Protein AF-A0A2V8B916-F1 (afdb_monomer)

Radius of gyration: 14.2 Å; Cα contacts (8 Å, |Δi|>4): 117; chains: 1; bounding box: 32×26×36 Å

Structure (mmCIF, N/CA/C/O backbone):
data_AF-A0A2V8B916-F1
#
_entry.id   AF-A0A2V8B916-F1
#
loop_
_atom_site.group_PDB
_atom_site.id
_atom_site.type_symbol
_atom_site.label_atom_id
_atom_site.label_alt_id
_at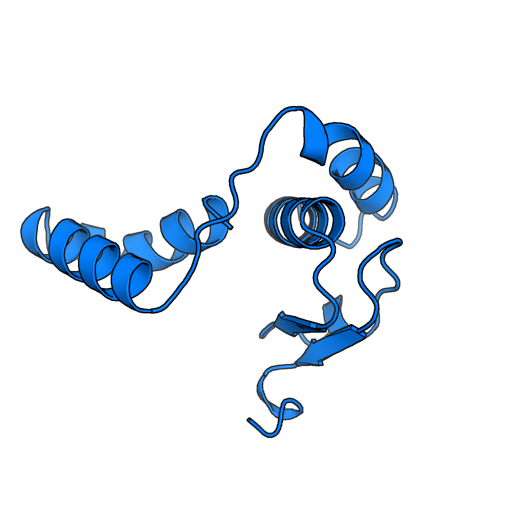om_site.label_comp_id
_atom_site.label_asym_id
_atom_site.label_entity_id
_atom_site.label_seq_id
_atom_site.pdbx_PDB_ins_code
_atom_site.Cartn_x
_atom_site.Cartn_y
_atom_site.Cartn_z
_atom_site.occupancy
_atom_site.B_iso_or_equiv
_atom_site.auth_seq_id
_atom_site.auth_comp_id
_atom_site.auth_asym_id
_atom_site.auth_atom_id
_atom_site.pdbx_PDB_model_num
ATOM 1 N N . SER A 1 1 ? -1.834 1.207 -3.837 1.00 94.44 1 SER A N 1
ATOM 2 C CA . SER A 1 1 ? -1.178 2.325 -3.120 1.00 94.44 1 SER A CA 1
ATOM 3 C C . SER A 1 1 ? 0.170 2.630 -3.770 1.00 94.44 1 SER A C 1
ATOM 5 O O . SER A 1 1 ? 0.581 1.891 -4.660 1.00 94.44 1 SER A O 1
ATOM 7 N N . ALA A 1 2 ? 0.879 3.679 -3.343 1.00 97.00 2 ALA A N 1
ATOM 8 C CA . ALA A 1 2 ? 2.244 3.967 -3.796 1.00 97.00 2 ALA A CA 1
ATOM 9 C C . ALA A 1 2 ? 3.214 2.810 -3.491 1.00 97.00 2 ALA A C 1
ATOM 11 O O . ALA A 1 2 ? 4.097 2.527 -4.294 1.00 97.00 2 ALA A O 1
ATOM 12 N N . LEU A 1 3 ? 2.996 2.083 -2.386 1.00 97.19 3 LEU A N 1
ATOM 13 C CA . LEU A 1 3 ? 3.742 0.859 -2.089 1.00 97.19 3 LEU A CA 1
ATOM 14 C C . LEU A 1 3 ? 3.509 -0.223 -3.153 1.00 97.19 3 LEU A C 1
ATOM 16 O O . LEU A 1 3 ? 4.477 -0.773 -3.663 1.00 97.19 3 LEU A O 1
ATOM 20 N N . THR A 1 4 ? 2.251 -0.476 -3.534 1.00 96.00 4 THR A N 1
ATOM 21 C CA . THR A 1 4 ? 1.916 -1.433 -4.605 1.00 96.00 4 THR A CA 1
ATOM 22 C C . THR A 1 4 ? 2.592 -1.060 -5.925 1.00 96.00 4 THR A C 1
ATOM 24 O O . THR A 1 4 ? 3.119 -1.930 -6.608 1.00 96.00 4 THR A O 1
ATOM 2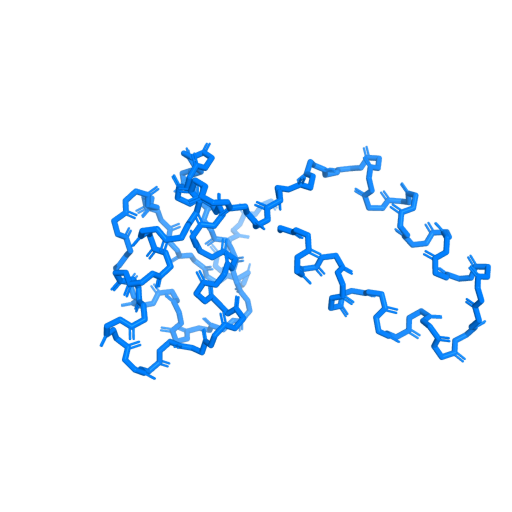7 N N . LEU A 1 5 ? 2.627 0.232 -6.281 1.00 97.00 5 LEU A N 1
ATOM 28 C CA . LEU A 1 5 ? 3.377 0.691 -7.454 1.00 97.00 5 LEU A CA 1
ATOM 29 C C . LEU A 1 5 ? 4.869 0.353 -7.310 1.00 97.00 5 LEU A C 1
ATOM 31 O O . LEU A 1 5 ? 5.451 -0.207 -8.230 1.00 97.00 5 LEU A O 1
ATOM 35 N N . GLY A 1 6 ? 5.469 0.621 -6.148 1.00 96.50 6 GLY A N 1
ATOM 36 C CA . GLY A 1 6 ? 6.855 0.246 -5.858 1.00 96.50 6 GLY A CA 1
ATOM 37 C C . GLY A 1 6 ? 7.129 -1.251 -6.048 1.00 96.50 6 GLY A C 1
ATOM 38 O O . GLY A 1 6 ? 8.103 -1.610 -6.702 1.00 96.50 6 GLY A O 1
ATOM 39 N N . GLU A 1 7 ? 6.246 -2.120 -5.550 1.00 96.25 7 GLU A N 1
ATOM 40 C CA . GLU A 1 7 ? 6.338 -3.578 -5.725 1.00 96.25 7 GLU A CA 1
ATOM 41 C C . GLU A 1 7 ? 6.235 -3.994 -7.202 1.00 96.25 7 GLU A C 1
ATOM 43 O O . GLU A 1 7 ? 7.008 -4.836 -7.665 1.00 96.25 7 GLU A O 1
ATOM 48 N N . LEU A 1 8 ? 5.334 -3.370 -7.970 1.00 96.12 8 LEU A N 1
ATOM 49 C CA . LEU A 1 8 ? 5.181 -3.623 -9.407 1.00 96.12 8 LEU A CA 1
ATO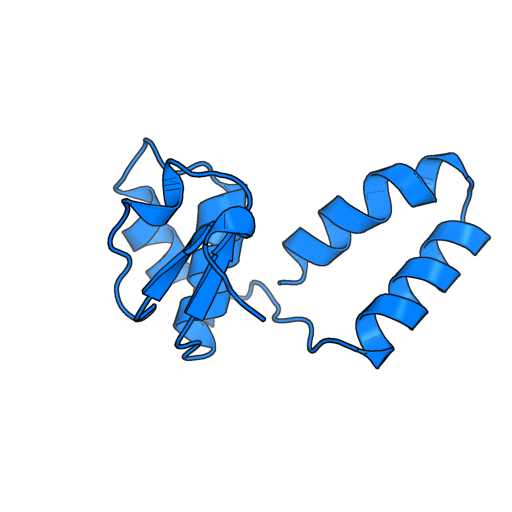M 50 C C . LEU A 1 8 ? 6.410 -3.199 -10.221 1.00 96.12 8 LEU A C 1
ATOM 52 O O . LEU A 1 8 ? 6.697 -3.811 -11.249 1.00 96.12 8 LEU A O 1
ATOM 56 N N . LEU A 1 9 ? 7.150 -2.184 -9.766 1.00 97.50 9 LEU A N 1
ATOM 57 C CA . LEU A 1 9 ? 8.340 -1.668 -10.447 1.00 97.50 9 LEU A CA 1
ATOM 58 C C . LEU A 1 9 ? 9.622 -2.472 -10.162 1.00 97.50 9 LEU A C 1
ATOM 60 O O . LEU A 1 9 ? 10.621 -2.257 -10.850 1.00 97.50 9 LEU A O 1
ATOM 64 N N . VAL A 1 10 ? 9.601 -3.442 -9.237 1.00 97.19 10 VAL A N 1
ATOM 65 C CA . VAL A 1 10 ? 10.769 -4.289 -8.917 1.00 97.19 10 VAL A CA 1
ATOM 66 C C . VAL A 1 10 ? 11.259 -5.071 -10.140 1.00 97.19 10 VAL A C 1
ATOM 68 O O . VAL A 1 10 ? 12.426 -4.963 -10.504 1.00 97.19 10 VAL A O 1
ATOM 71 N N . LYS A 1 11 ? 10.377 -5.814 -10.824 1.00 96.81 11 LYS A N 1
ATOM 72 C CA . LYS A 1 11 ? 10.762 -6.586 -12.025 1.00 96.81 11 LYS A CA 1
ATOM 73 C C . LYS A 1 11 ? 11.141 -5.692 -13.219 1.00 96.81 11 LYS A C 1
ATOM 75 O O . LYS A 1 11 ? 12.136 -5.981 -13.877 1.00 96.81 11 LYS A O 1
ATOM 80 N N . PRO A 1 12 ? 10.402 -4.609 -13.535 1.00 97.88 12 PRO A N 1
ATOM 81 C CA . PRO A 1 12 ? 10.819 -3.648 -14.556 1.00 97.88 12 PRO A CA 1
ATOM 82 C C . PRO A 1 12 ? 12.203 -3.049 -14.309 1.00 97.88 12 PRO A C 1
ATOM 84 O O . PRO A 1 12 ? 12.939 -2.843 -15.271 1.00 97.88 12 PRO A O 1
ATOM 87 N N . ARG A 1 13 ? 12.593 -2.816 -13.048 1.00 97.88 13 ARG A N 1
ATOM 88 C CA . ARG A 1 13 ? 13.910 -2.255 -12.715 1.00 97.88 13 ARG A CA 1
ATOM 89 C C . ARG A 1 13 ? 15.068 -3.122 -13.208 1.00 97.88 13 ARG A C 1
ATOM 91 O O . ARG A 1 13 ? 16.063 -2.566 -13.663 1.00 97.88 13 ARG A O 1
ATOM 98 N N . GLU A 1 14 ? 14.930 -4.447 -13.205 1.00 96.94 14 GLU A N 1
ATOM 99 C CA . GLU A 1 14 ? 15.940 -5.374 -13.748 1.00 96.94 14 GLU A CA 1
ATOM 100 C C . GLU A 1 14 ? 16.184 -5.170 -15.256 1.00 96.94 14 GLU A C 1
ATOM 102 O O . GLU A 1 14 ? 17.257 -5.484 -15.762 1.00 96.94 14 GLU A O 1
ATOM 107 N N . LYS A 1 15 ? 15.203 -4.606 -15.975 1.00 96.94 15 LYS A N 1
ATOM 108 C CA . LYS A 1 15 ? 15.261 -4.301 -17.415 1.00 96.94 15 LYS A CA 1
ATOM 109 C C . LYS A 1 15 ? 15.706 -2.859 -17.713 1.00 96.94 15 LYS A C 1
ATOM 111 O O . LYS A 1 15 ? 15.789 -2.477 -18.878 1.00 96.94 15 LYS A O 1
ATOM 116 N N . GLY A 1 16 ? 15.996 -2.064 -16.680 1.00 97.88 16 GLY A N 1
ATOM 117 C CA . GLY A 1 16 ? 16.493 -0.692 -16.783 1.00 97.88 16 GLY A CA 1
ATOM 118 C C . GLY A 1 16 ? 15.418 0.401 -16.753 1.00 97.88 16 GLY A C 1
ATOM 119 O O . GLY A 1 16 ? 14.214 0.153 -16.720 1.00 97.88 16 GLY A O 1
ATOM 120 N N . GLU A 1 17 ? 15.877 1.655 -16.772 1.00 97.69 17 GLU A N 1
ATOM 121 C CA . GLU A 1 17 ? 15.043 2.843 -16.519 1.00 97.69 17 GLU A CA 1
ATOM 122 C C . GLU A 1 17 ? 13.900 3.048 -17.519 1.00 97.69 17 GLU A C 1
ATOM 124 O O . GLU A 1 17 ? 12.850 3.572 -17.152 1.00 97.69 17 GLU A O 1
ATOM 129 N N . ALA A 1 18 ? 14.086 2.652 -18.781 1.00 98.25 18 ALA A N 1
ATOM 130 C CA . ALA A 1 18 ? 13.028 2.751 -19.785 1.00 98.25 18 ALA A CA 1
ATOM 131 C C . ALA A 1 18 ? 11.828 1.872 -19.403 1.00 98.25 18 ALA A C 1
ATOM 133 O O . ALA A 1 18 ? 10.707 2.364 -19.340 1.00 98.25 18 ALA A O 1
ATOM 134 N N . ALA A 1 19 ? 12.078 0.617 -19.017 1.00 98.12 19 ALA A N 1
ATOM 135 C CA . ALA A 1 19 ? 11.025 -0.299 -18.595 1.00 98.12 19 ALA A CA 1
ATOM 136 C C . ALA A 1 19 ? 10.302 0.187 -17.329 1.00 98.12 19 ALA A C 1
ATOM 138 O O . ALA A 1 19 ? 9.084 0.046 -17.242 1.00 98.12 19 ALA A O 1
ATOM 139 N N . VAL A 1 20 ? 11.024 0.776 -16.366 1.00 98.38 20 VAL A N 1
ATOM 140 C CA . VAL A 1 20 ? 10.424 1.374 -15.157 1.00 98.38 20 VAL A CA 1
ATOM 141 C C . VAL A 1 20 ? 9.462 2.498 -15.528 1.00 98.38 20 VAL A C 1
ATOM 143 O O . VAL A 1 20 ? 8.317 2.482 -15.077 1.00 98.38 20 VAL A O 1
ATOM 146 N N . ARG A 1 21 ? 9.899 3.442 -16.372 1.00 97.94 21 ARG A N 1
ATOM 147 C CA . ARG A 1 21 ? 9.056 4.563 -16.810 1.00 97.94 21 ARG A CA 1
ATOM 148 C C . ARG A 1 21 ? 7.820 4.080 -17.556 1.00 97.94 21 ARG A C 1
ATOM 150 O O . ARG A 1 21 ? 6.722 4.502 -17.215 1.00 97.94 21 ARG A O 1
ATOM 157 N N . ASP A 1 22 ? 7.985 3.158 -18.500 1.00 97.81 22 ASP A N 1
ATOM 158 C CA . ASP A 1 22 ? 6.868 2.635 -19.291 1.00 97.81 22 ASP A CA 1
ATOM 159 C C . ASP A 1 22 ? 5.818 1.949 -18.398 1.00 97.81 22 ASP A C 1
ATOM 161 O O . ASP A 1 22 ? 4.614 2.170 -18.560 1.00 97.81 22 ASP A O 1
ATOM 165 N N . HIS A 1 23 ? 6.258 1.168 -17.401 1.00 97.69 23 HIS A N 1
ATOM 166 C CA . HIS A 1 23 ? 5.352 0.536 -16.435 1.00 97.69 23 HIS A CA 1
ATOM 167 C C . HIS A 1 23 ? 4.668 1.565 -15.534 1.00 97.69 23 HIS A C 1
ATOM 169 O O . HIS A 1 23 ? 3.456 1.485 -15.336 1.00 97.69 23 HIS A O 1
ATOM 175 N N . GLU A 1 24 ? 5.409 2.538 -14.999 1.00 97.50 24 GLU A N 1
ATOM 176 C CA . GLU A 1 24 ? 4.825 3.581 -14.156 1.00 97.50 24 GLU A CA 1
ATOM 177 C C . GLU A 1 24 ? 3.775 4.396 -14.924 1.00 97.50 24 GLU A C 1
ATOM 179 O O . GLU A 1 24 ? 2.669 4.601 -14.418 1.00 97.50 24 GLU A O 1
ATOM 184 N N . THR A 1 25 ? 4.084 4.815 -1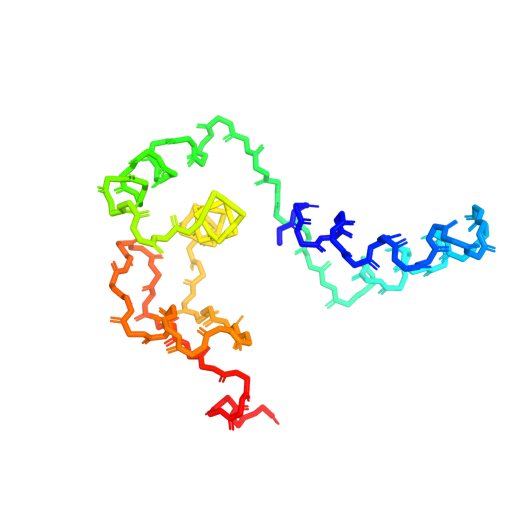6.155 1.00 97.56 25 THR A N 1
ATOM 185 C CA . THR A 1 25 ? 3.151 5.542 -17.023 1.00 97.56 25 THR A CA 1
ATOM 186 C C . THR A 1 25 ? 1.896 4.720 -17.294 1.00 97.56 25 THR A C 1
ATOM 188 O O . THR A 1 25 ? 0.794 5.228 -17.096 1.00 97.56 25 THR A O 1
ATOM 191 N N . THR A 1 26 ? 2.047 3.448 -17.671 1.00 97.56 26 THR A N 1
ATOM 192 C CA . THR A 1 26 ? 0.911 2.560 -17.966 1.00 97.56 26 THR A CA 1
ATOM 193 C C . THR A 1 26 ? -0.003 2.396 -16.752 1.00 97.56 26 THR A C 1
ATOM 195 O O . THR A 1 26 ? -1.217 2.552 -16.856 1.00 97.56 26 THR A O 1
ATOM 198 N N . ILE A 1 27 ? 0.564 2.138 -15.570 1.00 97.00 27 ILE A N 1
ATOM 199 C CA . ILE A 1 27 ? -0.224 1.960 -14.344 1.00 97.00 27 ILE A CA 1
ATOM 200 C C . ILE A 1 27 ? -0.961 3.252 -13.967 1.00 97.00 27 ILE A C 1
ATOM 202 O O . ILE A 1 27 ? -2.138 3.204 -13.612 1.00 97.00 27 ILE A O 1
ATOM 206 N N . ARG A 1 28 ? -0.314 4.417 -14.091 1.00 96.38 28 ARG A N 1
ATOM 207 C CA . ARG A 1 28 ? -0.943 5.717 -13.796 1.00 96.38 28 ARG A CA 1
ATOM 208 C C . ARG A 1 28 ? -2.059 6.095 -14.771 1.00 96.38 28 ARG A C 1
ATOM 210 O O . ARG A 1 28 ? -2.907 6.902 -14.407 1.00 96.38 28 ARG A O 1
ATOM 217 N N . GLN A 1 29 ? -2.075 5.534 -15.981 1.00 97.50 29 GLN A N 1
ATOM 218 C CA . GLN A 1 29 ? -3.160 5.744 -16.945 1.00 97.50 29 GLN A CA 1
ATOM 219 C C . GLN A 1 29 ? -4.441 4.987 -16.576 1.00 97.50 29 GLN A C 1
ATOM 221 O O . GLN A 1 29 ? -5.525 5.432 -16.943 1.00 97.50 29 GLN A O 1
ATOM 226 N N . ILE A 1 30 ? -4.329 3.864 -15.860 1.00 96.69 30 ILE A N 1
ATOM 227 C CA . ILE A 1 30 ? -5.466 2.976 -15.562 1.00 96.69 30 ILE A CA 1
ATOM 228 C C . ILE A 1 30 ? -5.855 2.945 -14.081 1.00 96.69 30 ILE A C 1
ATOM 230 O O . ILE A 1 30 ? -6.887 2.376 -13.734 1.00 96.69 30 ILE A O 1
ATOM 234 N N . ALA A 1 31 ? -5.038 3.521 -13.195 1.00 96.12 31 ALA A N 1
ATOM 235 C CA . ALA A 1 31 ? -5.257 3.460 -11.756 1.00 96.12 31 ALA A CA 1
ATOM 236 C C . ALA A 1 31 ? -4.850 4.75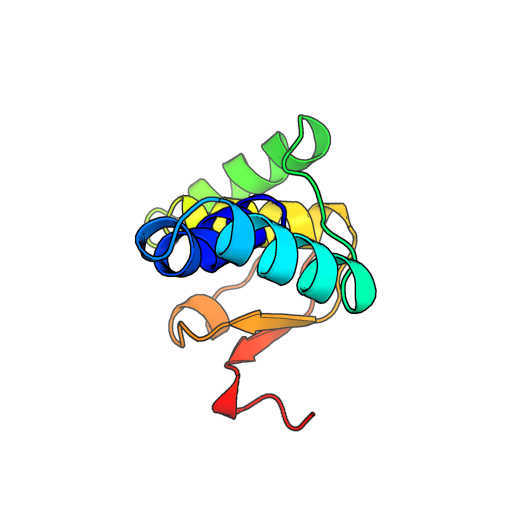1 -11.036 1.00 96.12 31 ALA A C 1
ATOM 238 O O . ALA A 1 31 ? -3.814 5.361 -11.307 1.00 96.12 31 ALA A O 1
ATOM 239 N N . THR A 1 32 ? -5.633 5.117 -10.020 1.00 96.75 32 THR A N 1
ATOM 240 C CA . THR A 1 32 ? -5.259 6.154 -9.056 1.00 96.75 32 THR A CA 1
ATOM 241 C C . THR A 1 32 ? -4.309 5.582 -8.006 1.00 96.75 32 THR A C 1
ATOM 243 O O . THR A 1 32 ? -4.604 4.592 -7.334 1.00 96.75 32 THR A O 1
ATOM 246 N N . ILE A 1 33 ? -3.159 6.232 -7.822 1.00 96.94 33 ILE A N 1
ATOM 247 C CA . ILE A 1 33 ? -2.145 5.799 -6.858 1.00 96.94 33 ILE A CA 1
ATOM 248 C C . ILE A 1 33 ? -2.352 6.515 -5.528 1.00 96.94 33 ILE A C 1
ATOM 250 O O . ILE A 1 33 ?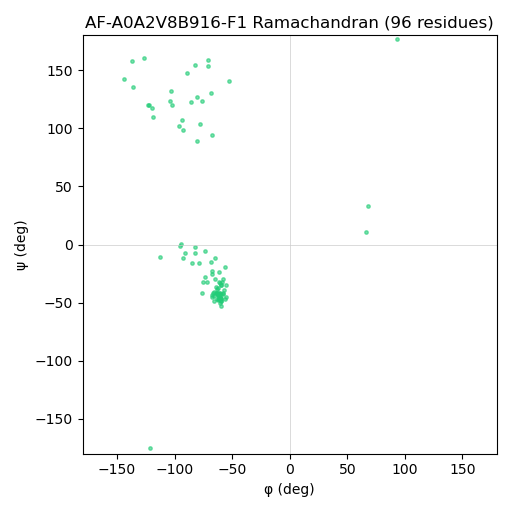 -2.042 7.693 -5.388 1.00 96.94 33 ILE A O 1
ATOM 254 N N . LEU A 1 34 ? -2.851 5.775 -4.537 1.00 96.88 34 LEU A N 1
ATOM 255 C CA . LEU A 1 34 ? -3.053 6.288 -3.181 1.00 96.88 34 LEU A CA 1
ATOM 256 C C . LEU A 1 34 ? -1.717 6.381 -2.418 1.00 96.88 34 LEU A C 1
ATOM 258 O O . LEU A 1 34 ? -1.043 5.349 -2.296 1.00 96.88 34 LEU A O 1
ATOM 262 N N . PRO A 1 35 ? -1.319 7.555 -1.895 1.00 96.38 35 PRO A N 1
ATOM 263 C CA . PRO A 1 35 ? -0.105 7.695 -1.095 1.00 96.38 35 PRO A CA 1
ATOM 264 C C . PRO A 1 35 ? -0.262 7.036 0.284 1.00 96.38 35 PRO A C 1
ATOM 266 O O . PRO A 1 35 ? -1.366 6.924 0.813 1.00 96.38 35 PRO A O 1
ATOM 269 N N . PHE A 1 36 ? 0.856 6.608 0.876 1.00 97.31 36 PHE A N 1
ATOM 270 C CA . PHE A 1 36 ? 0.917 6.331 2.312 1.00 97.31 36 PHE A CA 1
ATOM 271 C C . PHE A 1 36 ? 1.481 7.565 3.011 1.00 97.31 36 PHE A C 1
ATOM 273 O O . PHE A 1 36 ? 2.682 7.823 2.951 1.00 97.31 36 PHE A O 1
ATOM 280 N N . ASP A 1 37 ? 0.599 8.347 3.618 1.00 96.62 37 ASP A N 1
ATOM 281 C CA . ASP A 1 37 ? 0.912 9.605 4.288 1.00 96.62 37 ASP A CA 1
ATOM 282 C C . ASP A 1 37 ? 0.501 9.574 5.771 1.00 96.62 37 ASP A C 1
ATOM 284 O O . ASP A 1 37 ? 0.050 8.554 6.305 1.00 96.62 37 ASP A O 1
ATOM 288 N N . ALA A 1 38 ? 0.652 10.710 6.456 1.00 98.00 38 ALA A N 1
ATOM 289 C CA . ALA A 1 38 ? 0.299 10.838 7.867 1.00 98.00 38 ALA A CA 1
ATOM 290 C C . ALA A 1 38 ? -1.181 10.514 8.153 1.00 98.00 38 ALA A C 1
ATOM 292 O O . ALA A 1 38 ? -1.486 9.995 9.227 1.00 98.00 38 ALA A O 1
ATOM 293 N N . ALA A 1 39 ? -2.092 10.745 7.198 1.00 96.56 39 ALA A N 1
ATOM 294 C CA . ALA A 1 39 ? -3.511 10.427 7.362 1.00 96.56 39 ALA A CA 1
ATOM 295 C C . ALA A 1 39 ? -3.767 8.910 7.429 1.00 96.56 39 ALA A C 1
ATOM 297 O O . ALA A 1 39 ? -4.727 8.463 8.057 1.00 96.56 39 ALA A O 1
ATOM 298 N N . SER A 1 40 ? -2.875 8.108 6.844 1.00 97.31 40 SER A N 1
ATOM 299 C CA . SER A 1 40 ? -2.942 6.643 6.882 1.00 97.31 40 SER A CA 1
ATOM 300 C C . SER A 1 40 ? -2.306 6.026 8.132 1.00 97.31 40 SER A C 1
ATOM 302 O O . SER A 1 40 ? -2.564 4.860 8.442 1.00 97.31 40 SER A O 1
ATOM 304 N N . ALA A 1 41 ? -1.500 6.781 8.885 1.00 97.38 41 ALA A N 1
ATOM 305 C CA . ALA A 1 41 ? -0.731 6.251 10.011 1.00 97.38 41 ALA A CA 1
ATOM 306 C C . ALA A 1 41 ? -1.591 5.664 11.156 1.00 97.38 41 ALA A C 1
ATOM 308 O O . ALA A 1 41 ? -1.264 4.562 11.612 1.00 97.38 41 ALA A O 1
ATOM 309 N N . PRO A 1 42 ? -2.703 6.292 11.604 1.00 97.19 42 PRO A N 1
ATOM 310 C CA . PRO A 1 42 ? -3.547 5.715 12.656 1.00 97.19 42 PRO A CA 1
ATOM 311 C C . PRO A 1 42 ? -4.161 4.367 12.256 1.00 97.19 42 PRO A C 1
ATOM 313 O O . PRO A 1 42 ? -4.154 3.418 13.040 1.00 97.19 42 PRO A O 1
ATOM 316 N N . ARG A 1 43 ? -4.625 4.253 11.004 1.00 96.69 43 ARG A N 1
ATOM 317 C CA . ARG A 1 43 ? -5.174 3.007 10.444 1.00 96.69 43 ARG A CA 1
ATOM 318 C C . ARG A 1 43 ? -4.107 1.929 10.336 1.00 96.69 43 ARG A C 1
ATOM 320 O O . ARG A 1 43 ? -4.337 0.803 10.764 1.00 96.69 43 ARG A O 1
ATOM 327 N N . TYR A 1 44 ? -2.918 2.280 9.849 1.00 97.62 44 TYR A N 1
ATOM 328 C CA . TYR A 1 44 ? -1.780 1.362 9.819 1.00 97.62 44 TYR A CA 1
ATOM 329 C C . TYR A 1 44 ? -1.451 0.814 11.213 1.00 97.62 44 TYR A C 1
ATOM 331 O O . TYR A 1 44 ? -1.294 -0.397 11.373 1.00 97.62 44 TYR A O 1
ATOM 339 N N . ALA A 1 45 ? -1.384 1.680 12.228 1.00 97.31 45 ALA A N 1
ATOM 340 C CA . ALA A 1 45 ? -1.106 1.269 13.601 1.00 97.31 45 ALA A CA 1
ATOM 341 C C . ALA A 1 45 ? -2.183 0.314 14.143 1.00 97.31 45 ALA A C 1
ATOM 343 O O . ALA A 1 45 ? -1.840 -0.727 14.706 1.00 97.31 45 ALA A O 1
ATOM 344 N N . ALA A 1 46 ? -3.463 0.626 13.911 1.00 96.19 46 ALA A N 1
ATOM 345 C CA . ALA A 1 46 ? -4.582 -0.230 14.299 1.00 96.19 46 ALA A CA 1
ATOM 346 C C . ALA A 1 46 ? -4.519 -1.606 13.614 1.00 96.19 46 ALA A C 1
ATOM 348 O O . ALA A 1 46 ? -4.625 -2.632 14.281 1.00 96.19 46 ALA A O 1
ATOM 349 N N . ILE A 1 47 ? -4.259 -1.650 12.303 1.00 95.62 47 ILE A N 1
ATOM 350 C CA . ILE A 1 47 ? -4.121 -2.903 11.542 1.00 95.62 47 ILE A CA 1
ATOM 351 C C . ILE A 1 47 ? -2.924 -3.721 12.049 1.00 95.62 47 ILE A C 1
ATOM 353 O O . ILE A 1 47 ? -3.022 -4.934 12.222 1.00 95.62 47 ILE A O 1
ATOM 357 N N . ARG A 1 48 ? -1.790 -3.072 12.342 1.00 95.94 48 ARG A N 1
ATOM 358 C CA . ARG A 1 48 ? -0.566 -3.731 12.834 1.00 95.94 48 ARG A CA 1
ATOM 359 C C . ARG A 1 48 ? -0.632 -4.207 14.280 1.00 95.94 48 ARG A C 1
ATOM 361 O O . ARG A 1 48 ? 0.311 -4.884 14.710 1.00 95.94 48 ARG A O 1
ATOM 368 N N . ALA A 1 49 ? -1.707 -3.901 15.008 1.00 95.12 49 ALA A N 1
ATOM 369 C CA . ALA A 1 49 ? -2.020 -4.590 16.255 1.00 95.12 49 ALA A CA 1
ATOM 370 C C . ALA A 1 49 ? -2.208 -6.099 16.004 1.00 95.12 49 ALA A C 1
ATOM 372 O O . ALA A 1 49 ? -1.741 -6.913 16.802 1.00 95.12 49 ALA A O 1
ATOM 373 N N . ASP A 1 50 ? -2.767 -6.482 14.848 1.00 93.62 50 ASP A N 1
ATOM 374 C CA . ASP A 1 50 ? -2.696 -7.856 14.356 1.00 93.62 50 ASP A CA 1
ATOM 375 C C . ASP A 1 50 ? -1.312 -8.125 13.746 1.00 93.62 50 ASP A C 1
ATOM 377 O O . ASP A 1 50 ? -0.975 -7.738 12.621 1.00 93.62 50 ASP A O 1
ATOM 381 N N . ARG A 1 51 ? -0.481 -8.842 14.506 1.00 93.06 51 ARG A N 1
ATOM 382 C CA . ARG A 1 51 ? 0.890 -9.165 14.098 1.00 93.06 51 ARG A CA 1
ATOM 383 C C . ARG A 1 51 ? 0.969 -10.139 12.925 1.00 93.06 51 ARG A C 1
ATOM 385 O O . ARG A 1 51 ? 2.031 -10.214 12.311 1.00 93.06 51 ARG A O 1
ATOM 392 N N . THR A 1 52 ? -0.118 -10.832 12.585 1.00 93.75 52 THR A N 1
ATOM 393 C CA . THR A 1 52 ? -0.160 -11.770 11.454 1.00 93.75 52 THR A CA 1
ATOM 394 C C . THR A 1 52 ? -0.303 -11.082 10.094 1.00 93.75 52 THR A C 1
ATOM 396 O O . THR A 1 52 ? -0.022 -11.718 9.079 1.00 93.75 52 THR A O 1
ATOM 399 N N . ILE A 1 53 ? -0.698 -9.802 10.062 1.00 94.38 53 ILE A N 1
ATOM 400 C CA . ILE A 1 53 ? -0.748 -8.977 8.846 1.00 94.38 53 ILE A CA 1
ATOM 401 C C . ILE A 1 53 ? 0.632 -8.361 8.622 1.00 94.38 53 ILE A C 1
ATOM 403 O O . ILE A 1 53 ? 1.151 -7.675 9.505 1.00 94.38 53 ILE A O 1
ATOM 407 N N . LYS A 1 54 ? 1.257 -8.590 7.463 1.00 95.19 54 LYS A N 1
ATOM 408 C CA . LYS A 1 54 ? 2.607 -8.072 7.202 1.00 95.19 54 LYS A CA 1
ATOM 409 C C . LYS A 1 54 ? 2.575 -6.554 7.016 1.00 95.19 54 LYS A C 1
ATOM 411 O O . LYS A 1 54 ? 1.544 -5.967 6.703 1.00 95.19 54 LYS A O 1
ATOM 416 N N . ALA A 1 55 ? 3.722 -5.902 7.215 1.00 95.88 55 ALA A N 1
ATOM 417 C CA . ALA A 1 55 ? 3.811 -4.447 7.089 1.00 95.88 55 ALA A CA 1
ATOM 418 C C . ALA A 1 55 ? 3.380 -3.922 5.701 1.00 95.88 55 ALA A C 1
ATOM 420 O O . ALA A 1 55 ? 2.617 -2.957 5.684 1.00 95.88 55 ALA A O 1
ATOM 421 N N . PRO A 1 56 ? 3.762 -4.549 4.566 1.00 95.81 56 PRO A N 1
ATOM 422 C CA . PRO A 1 56 ? 3.279 -4.121 3.254 1.00 95.81 56 PRO A CA 1
ATOM 423 C C . PRO A 1 56 ? 1.754 -4.178 3.115 1.00 95.81 56 PRO A C 1
ATOM 425 O O . PRO A 1 56 ? 1.139 -3.175 2.753 1.00 95.81 56 PRO A O 1
ATOM 428 N N . ASP A 1 57 ? 1.139 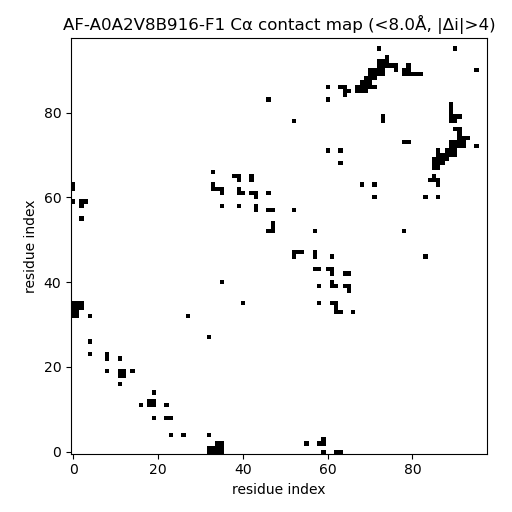-5.297 3.508 1.00 95.44 57 ASP A N 1
ATOM 429 C CA . ASP A 1 57 ? -0.319 -5.473 3.470 1.00 95.44 57 ASP A CA 1
ATOM 430 C C . ASP A 1 57 ? -1.020 -4.424 4.339 1.00 95.44 57 ASP A C 1
ATOM 432 O O . ASP A 1 57 ? -2.005 -3.816 3.927 1.00 95.44 57 ASP A O 1
ATOM 436 N N . ALA A 1 58 ? -0.481 -4.152 5.531 1.00 96.25 58 ALA A N 1
ATOM 437 C CA . ALA A 1 58 ? -1.027 -3.140 6.425 1.00 96.25 58 ALA A CA 1
ATOM 438 C C . ALA A 1 58 ? -0.943 -1.725 5.837 1.00 96.25 58 ALA A C 1
ATOM 440 O O . ALA A 1 58 ? -1.862 -0.938 6.043 1.00 96.25 58 ALA A O 1
ATOM 441 N N . ILE A 1 59 ? 0.121 -1.388 5.099 1.00 97.62 59 ILE A N 1
ATOM 442 C CA . ILE A 1 59 ? 0.224 -0.102 4.392 1.00 97.62 59 ILE A CA 1
ATOM 443 C C . ILE A 1 59 ? -0.836 -0.024 3.290 1.00 97.62 59 ILE A C 1
ATOM 445 O O . ILE A 1 59 ? -1.550 0.972 3.195 1.00 97.62 59 ILE A O 1
ATOM 449 N N . GLN A 1 60 ? -0.963 -1.065 2.465 1.00 96.38 60 GLN A N 1
ATOM 450 C CA . GLN A 1 60 ? -1.948 -1.097 1.382 1.00 96.38 60 GLN A CA 1
ATOM 451 C C . GLN A 1 60 ? -3.386 -0.981 1.915 1.00 96.38 60 GLN A C 1
ATOM 453 O O . GLN A 1 60 ? -4.160 -0.173 1.397 1.00 96.38 60 GLN A O 1
ATOM 458 N N . LEU A 1 61 ? -3.715 -1.722 2.977 1.00 96.38 61 LEU A N 1
ATOM 459 C CA . LEU A 1 61 ? -5.012 -1.673 3.653 1.00 96.38 61 LEU A CA 1
ATOM 460 C C . LEU A 1 61 ? -5.263 -0.321 4.329 1.00 96.38 61 LEU A C 1
ATOM 462 O O . LEU A 1 61 ? -6.360 0.213 4.216 1.00 96.38 61 LEU A O 1
ATOM 466 N N . ALA A 1 62 ? -4.257 0.269 4.980 1.00 97.25 62 ALA A N 1
ATOM 467 C CA . ALA A 1 62 ? -4.380 1.597 5.577 1.00 97.25 62 ALA A CA 1
ATOM 468 C C . ALA A 1 62 ? -4.669 2.672 4.522 1.00 97.25 62 ALA A C 1
ATOM 470 O O . ALA A 1 62 ? -5.544 3.504 4.736 1.00 97.25 62 ALA A O 1
ATOM 471 N N . CYS A 1 63 ? -3.990 2.636 3.370 1.00 97.50 63 CYS A N 1
ATOM 472 C CA . CYS A 1 63 ? -4.290 3.542 2.260 1.00 97.50 63 CYS A CA 1
ATOM 473 C C . CYS A 1 63 ? -5.719 3.339 1.732 1.00 97.50 63 CYS A C 1
ATOM 475 O O . CYS A 1 63 ? -6.415 4.319 1.480 1.00 97.50 63 CYS A O 1
ATOM 477 N N . ALA A 1 64 ? -6.158 2.084 1.569 1.00 95.94 64 ALA A N 1
ATOM 478 C CA . ALA A 1 64 ? -7.509 1.763 1.105 1.00 95.94 64 ALA A CA 1
ATOM 479 C C . ALA A 1 64 ? -8.581 2.283 2.077 1.00 95.94 64 ALA A C 1
ATOM 481 O O . ALA A 1 64 ? -9.510 2.969 1.657 1.00 95.94 64 ALA A O 1
ATOM 482 N N . ALA A 1 65 ? -8.391 2.038 3.374 1.00 95.38 65 ALA A N 1
ATOM 483 C CA . ALA A 1 65 ? -9.249 2.527 4.446 1.00 95.38 65 ALA A CA 1
ATOM 484 C C . ALA A 1 65 ? -9.293 4.065 4.504 1.00 95.38 65 ALA A C 1
ATOM 486 O O . ALA A 1 65 ? -10.363 4.655 4.621 1.00 95.38 65 ALA A O 1
ATOM 487 N N . THR A 1 66 ? -8.146 4.742 4.371 1.00 96.12 66 THR A N 1
ATOM 488 C CA . THR A 1 66 ? -8.085 6.216 4.336 1.00 96.12 66 THR A CA 1
ATOM 489 C C . THR A 1 66 ? -8.839 6.798 3.146 1.00 96.12 66 THR A C 1
ATOM 491 O O . THR A 1 66 ? -9.486 7.832 3.287 1.00 96.12 66 THR A O 1
ATOM 494 N N . ALA A 1 67 ? -8.779 6.137 1.990 1.00 94.62 67 ALA A N 1
ATOM 495 C CA . ALA A 1 67 ? -9.483 6.560 0.785 1.00 94.62 67 ALA A CA 1
ATOM 496 C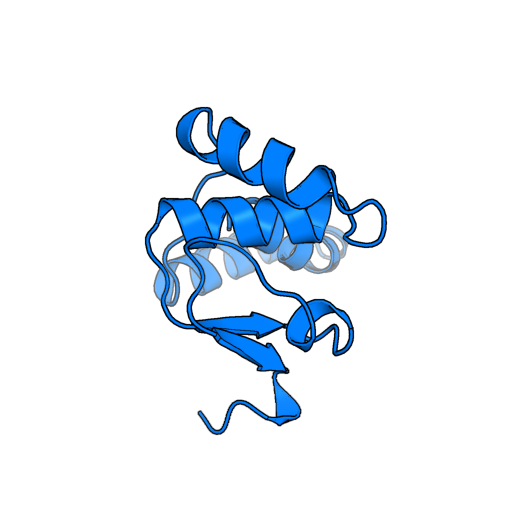 C . ALA A 1 67 ? -10.963 6.130 0.747 1.00 94.62 67 ALA A C 1
ATOM 498 O O . ALA A 1 67 ? -11.653 6.464 -0.213 1.00 94.62 67 ALA A O 1
ATOM 499 N N . GLY A 1 68 ? -11.452 5.396 1.756 1.00 92.94 68 GLY A N 1
ATOM 500 C CA . GLY A 1 68 ? -12.834 4.913 1.808 1.00 92.94 68 GLY A CA 1
ATOM 501 C C . GLY A 1 68 ? -13.159 3.860 0.747 1.00 92.94 68 GLY A C 1
ATOM 502 O O . GLY A 1 68 ? -14.269 3.836 0.225 1.00 92.94 68 GLY A O 1
ATOM 503 N N . VAL A 1 69 ? -12.190 3.014 0.388 1.00 92.25 69 VAL A N 1
ATOM 504 C CA . VAL A 1 69 ? -12.386 1.947 -0.602 1.00 92.25 69 VAL A CA 1
ATOM 505 C C . VAL A 1 69 ? -13.336 0.875 -0.061 1.00 92.25 69 VAL A C 1
ATOM 507 O O . VAL A 1 69 ? -13.128 0.322 1.019 1.00 92.25 69 VAL A O 1
ATOM 510 N N . ASP A 1 70 ? -14.342 0.516 -0.859 1.00 90.50 70 ASP A N 1
ATOM 511 C CA . ASP A 1 70 ? -15.305 -0.526 -0.497 1.00 90.50 70 ASP A CA 1
ATOM 512 C C . ASP A 1 70 ? -14.733 -1.947 -0.639 1.00 90.50 70 ASP A C 1
ATOM 514 O O . ASP A 1 70 ? -14.964 -2.793 0.222 1.00 90.50 70 ASP A O 1
ATOM 518 N N . LEU A 1 71 ? -13.982 -2.221 -1.712 1.00 92.31 71 LEU A N 1
ATOM 519 C CA . LEU A 1 71 ? -13.463 -3.552 -2.038 1.00 92.31 71 LEU A CA 1
ATOM 520 C C . LEU A 1 71 ? -11.938 -3.541 -2.176 1.00 92.31 71 LEU A C 1
ATOM 522 O O . LEU A 1 71 ? -11.386 -2.884 -3.056 1.00 92.31 71 LEU A O 1
ATOM 526 N N . PHE A 1 72 ? -11.264 -4.334 -1.348 1.00 94.19 72 PHE A N 1
ATOM 527 C CA . PHE A 1 72 ? -9.842 -4.627 -1.459 1.00 94.19 72 PHE A CA 1
ATOM 528 C C . PHE A 1 72 ? -9.637 -6.019 -2.065 1.00 94.19 72 PHE A C 1
ATOM 530 O O . PHE A 1 72 ? -10.073 -7.023 -1.500 1.00 94.19 72 PHE A O 1
ATOM 537 N N . ILE A 1 73 ? -8.952 -6.084 -3.204 1.00 93.38 73 ILE A N 1
ATOM 538 C CA . ILE A 1 73 ? -8.625 -7.340 -3.891 1.00 93.38 73 ILE A CA 1
ATOM 539 C C . ILE A 1 73 ? -7.160 -7.683 -3.621 1.00 93.38 73 ILE A C 1
ATOM 541 O O . ILE A 1 73 ? -6.284 -6.831 -3.761 1.00 93.38 73 ILE A O 1
ATOM 545 N N . THR A 1 74 ? -6.887 -8.933 -3.247 1.00 90.94 74 THR A N 1
ATOM 546 C CA . THR A 1 74 ? -5.533 -9.417 -2.943 1.00 90.94 74 THR A CA 1
ATOM 547 C C . THR A 1 74 ? -5.258 -10.797 -3.535 1.00 90.94 74 THR A C 1
ATOM 549 O O . THR A 1 74 ? -6.173 -11.571 -3.792 1.00 90.94 74 THR A O 1
ATOM 552 N N . ASN A 1 75 ? -3.983 -11.136 -3.713 1.00 88.19 75 ASN A N 1
ATOM 553 C CA . ASN A 1 75 ? -3.564 -12.509 -4.010 1.00 88.19 75 ASN A CA 1
ATOM 554 C C . ASN A 1 75 ? -3.249 -13.319 -2.739 1.00 88.19 75 ASN A C 1
ATOM 556 O O . ASN A 1 75 ? -2.998 -14.518 -2.832 1.00 88.19 75 ASN A O 1
ATOM 560 N N . ASP A 1 76 ? -3.243 -12.696 -1.555 1.00 88.50 76 ASP A N 1
ATOM 561 C CA . ASP A 1 76 ? -3.071 -13.410 -0.287 1.00 88.50 76 ASP A CA 1
ATOM 562 C C . ASP A 1 76 ? -4.433 -13.789 0.308 1.00 88.50 76 ASP A C 1
ATOM 564 O O . ASP A 1 76 ? -5.085 -13.011 1.009 1.00 88.50 76 ASP A O 1
ATOM 568 N N . ASP A 1 77 ? -4.837 -15.036 0.079 1.00 85.44 77 ASP A N 1
ATOM 569 C CA . ASP A 1 77 ? -6.069 -15.628 0.607 1.00 85.44 77 ASP A CA 1
ATOM 570 C C . ASP A 1 77 ? -6.182 -15.580 2.139 1.00 85.44 77 ASP A C 1
ATOM 572 O O . ASP A 1 77 ? -7.270 -15.715 2.705 1.00 85.44 77 ASP A O 1
ATOM 576 N N . ARG A 1 78 ? -5.069 -15.396 2.858 1.00 88.62 78 ARG A N 1
ATOM 577 C CA . ARG A 1 78 ? -5.102 -15.208 4.313 1.00 88.62 78 ARG A CA 1
ATOM 578 C C . ARG A 1 78 ? -5.669 -13.844 4.683 1.00 88.62 78 ARG A C 1
ATOM 580 O O . ARG A 1 78 ? -6.307 -13.733 5.730 1.00 88.62 78 ARG A O 1
ATOM 587 N N . LEU A 1 79 ? -5.440 -12.831 3.848 1.00 89.00 79 LEU A N 1
ATOM 588 C CA . LEU A 1 79 ? -5.879 -11.460 4.081 1.00 89.00 79 LEU A CA 1
ATOM 589 C C . LEU A 1 79 ? -7.384 -11.305 3.838 1.00 89.00 79 LEU A C 1
ATOM 591 O O . LEU A 1 79 ? -8.033 -10.571 4.572 1.00 89.00 79 LEU A O 1
ATOM 595 N N . SER A 1 80 ? -7.973 -12.070 2.908 1.00 86.69 80 SER A N 1
ATOM 596 C CA . SER A 1 80 ? -9.429 -12.060 2.672 1.00 86.69 80 SER A CA 1
ATOM 597 C C . SER A 1 80 ? -10.255 -12.572 3.856 1.00 86.69 80 SER A C 1
ATOM 599 O O . SER A 1 80 ? -11.472 -12.447 3.868 1.00 86.69 80 SER A O 1
ATOM 601 N N . ARG A 1 81 ? -9.609 -13.188 4.852 1.00 86.06 81 ARG A N 1
ATOM 602 C CA . ARG A 1 81 ? -10.245 -13.621 6.105 1.00 86.06 81 ARG A CA 1
ATOM 603 C C . ARG A 1 81 ? -10.096 -12.599 7.234 1.00 86.06 81 ARG A C 1
ATOM 605 O O . ARG A 1 81 ? -10.539 -12.861 8.350 1.00 86.06 81 ARG A O 1
ATOM 612 N N . LYS A 1 82 ? -9.418 -11.476 6.989 1.00 89.19 82 LYS A N 1
ATOM 613 C CA . LYS A 1 82 ? -9.209 -10.419 7.980 1.00 89.19 82 LYS A CA 1
ATOM 614 C C . LYS A 1 82 ? -10.348 -9.416 7.935 1.00 89.19 82 LYS A C 1
ATOM 616 O O . LYS A 1 82 ? -10.907 -9.137 6.881 1.00 89.19 82 LYS A O 1
ATOM 621 N N . HIS A 1 83 ? -10.652 -8.857 9.098 1.00 85.75 83 HIS A N 1
ATOM 622 C CA . HIS A 1 83 ? -11.536 -7.711 9.213 1.00 85.75 83 HIS A CA 1
ATOM 623 C C . HIS A 1 83 ? -10.687 -6.468 9.466 1.00 85.75 83 HIS A C 1
ATOM 625 O O . HIS A 1 83 ? -9.903 -6.437 10.416 1.00 85.75 83 HIS A O 1
ATOM 631 N N . VAL A 1 84 ? -10.830 -5.466 8.603 1.00 84.75 84 VAL A N 1
ATOM 632 C CA . VAL A 1 84 ? -10.137 -4.183 8.711 1.00 84.75 84 VAL A CA 1
ATOM 633 C C . VAL A 1 84 ? -11.204 -3.095 8.771 1.00 84.75 84 VAL A C 1
ATOM 635 O O . VAL A 1 84 ? -11.992 -2.993 7.831 1.00 84.75 84 VAL A O 1
ATOM 638 N N . PRO A 1 85 ? -11.255 -2.293 9.849 1.00 79.50 85 PRO A N 1
ATOM 639 C CA . PRO A 1 85 ? -12.151 -1.146 9.912 1.00 79.50 85 PRO A CA 1
ATOM 640 C C . PRO A 1 85 ? -11.967 -0.238 8.688 1.00 79.50 85 PRO A C 1
ATOM 642 O O . PRO A 1 85 ? -10.843 -0.036 8.232 1.00 79.50 85 PRO A O 1
ATOM 645 N N . ASP A 1 86 ? -13.069 0.299 8.169 1.00 84.12 86 ASP A N 1
ATOM 646 C CA . ASP A 1 86 ? -13.126 1.167 6.981 1.00 84.12 86 ASP A CA 1
ATOM 647 C C . ASP A 1 86 ? -12.742 0.513 5.634 1.00 84.12 86 ASP A C 1
ATOM 649 O O . ASP A 1 86 ? -12.633 1.213 4.631 1.00 84.12 86 ASP A O 1
ATOM 653 N N . VAL A 1 87 ? -12.594 -0.817 5.569 1.00 86.94 87 VAL A N 1
ATOM 654 C CA . VAL A 1 87 ? -12.569 -1.578 4.305 1.00 86.94 87 VAL A CA 1
ATOM 655 C C . VAL A 1 87 ? -13.735 -2.560 4.326 1.00 86.94 87 VAL A C 1
ATOM 657 O O . VAL A 1 87 ? -13.727 -3.510 5.109 1.00 86.94 87 VAL A O 1
ATOM 660 N N . LYS A 1 88 ? -14.764 -2.334 3.496 1.00 83.44 88 LYS A N 1
ATOM 661 C CA . LYS A 1 88 ? -16.013 -3.116 3.594 1.00 83.44 88 LYS A CA 1
ATOM 662 C C . LYS A 1 88 ? -15.812 -4.584 3.228 1.00 83.44 88 LYS A C 1
ATOM 664 O O . LYS A 1 88 ? -16.346 -5.458 3.907 1.00 83.44 88 LYS A O 1
ATOM 669 N N . PHE A 1 89 ? -15.036 -4.857 2.185 1.00 88.75 89 PHE A N 1
ATOM 670 C CA . PHE A 1 89 ? -14.800 -6.207 1.689 1.00 88.75 89 PHE A CA 1
ATOM 671 C C . PHE A 1 89 ? -13.327 -6.420 1.362 1.00 88.75 89 P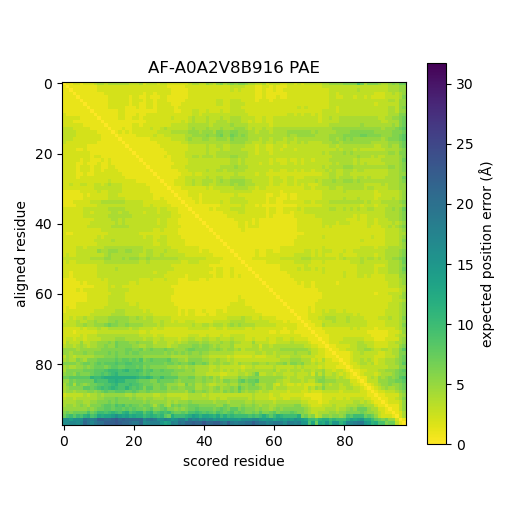HE A C 1
ATOM 673 O O . PHE A 1 89 ? -12.702 -5.595 0.700 1.00 88.75 89 PHE A O 1
ATOM 680 N N . ILE A 1 90 ? -12.789 -7.565 1.779 1.00 92.00 90 ILE A N 1
ATOM 681 C CA . ILE A 1 90 ? -11.478 -8.050 1.347 1.00 92.00 90 ILE A CA 1
ATOM 682 C C . ILE A 1 90 ? -11.703 -9.390 0.659 1.00 92.00 90 ILE A C 1
ATOM 684 O O . ILE A 1 90 ? -12.177 -10.337 1.284 1.00 92.00 90 ILE A O 1
ATOM 688 N N . THR A 1 91 ? -11.374 -9.481 -0.624 1.00 92.00 91 THR A N 1
ATOM 689 C CA . THR A 1 91 ? -11.542 -10.709 -1.407 1.00 92.00 91 THR A CA 1
ATOM 690 C C . THR A 1 91 ? -10.242 -11.108 -2.087 1.00 92.00 91 THR A C 1
ATOM 692 O O . THR A 1 91 ? -9.329 -10.294 -2.247 1.00 92.00 91 THR A O 1
ATOM 695 N N . SER A 1 92 ? -10.154 -12.375 -2.479 1.00 89.50 92 SER A N 1
ATOM 696 C CA . SER A 1 92 ? -9.057 -12.814 -3.328 1.00 89.50 92 SER A CA 1
ATOM 697 C C . SER A 1 92 ? -9.340 -12.493 -4.788 1.00 89.50 92 SER A C 1
ATOM 699 O O . SER A 1 92 ? -10.502 -12.410 -5.188 1.00 89.50 92 SER A O 1
ATOM 701 N N . LEU A 1 93 ? -8.289 -12.342 -5.592 1.00 86.00 93 LEU A N 1
ATOM 702 C CA . LEU A 1 93 ? -8.428 -12.116 -7.029 1.00 86.00 93 LEU A CA 1
ATOM 703 C C . LEU A 1 93 ? -9.223 -13.238 -7.713 1.00 86.00 93 LEU A C 1
ATOM 705 O O . LEU A 1 93 ? -10.074 -12.954 -8.542 1.00 86.00 93 LEU A O 1
ATOM 709 N N . GLU A 1 94 ? -9.016 -14.493 -7.310 1.00 83.88 94 GLU A N 1
ATOM 710 C CA . GLU A 1 94 ? -9.756 -15.651 -7.835 1.00 83.88 94 GLU A CA 1
ATOM 711 C C . GLU A 1 94 ? -11.270 -15.558 -7.580 1.00 83.88 94 GLU A C 1
ATOM 713 O O . GLU A 1 94 ? -12.073 -16.015 -8.388 1.00 83.88 94 GLU A O 1
ATOM 718 N N . ARG A 1 95 ? -11.674 -14.952 -6.457 1.00 84.50 95 ARG A N 1
ATOM 719 C CA . ARG A 1 95 ? -13.086 -14.785 -6.078 1.00 84.50 95 ARG A CA 1
ATOM 720 C C . ARG A 1 95 ? -13.684 -13.460 -6.549 1.00 84.50 95 ARG A C 1
ATOM 722 O O . ARG A 1 95 ? -14.897 -13.275 -6.452 1.00 84.50 95 ARG A O 1
ATOM 729 N N . ALA A 1 96 ? -12.858 -12.531 -7.019 1.00 79.12 96 ALA A N 1
ATOM 730 C CA . ALA A 1 96 ? -13.305 -11.287 -7.617 1.00 79.12 96 ALA A CA 1
ATOM 731 C C . ALA A 1 96 ? -13.702 -11.561 -9.074 1.00 79.12 96 ALA A C 1
ATOM 733 O O . ALA A 1 96 ? -12.877 -11.462 -9.976 1.00 79.12 96 ALA A O 1
ATOM 734 N N . TYR A 1 97 ? -14.963 -11.929 -9.307 1.00 63.88 97 TYR A N 1
ATOM 735 C CA . TYR A 1 97 ? -15.527 -11.913 -10.657 1.00 63.88 97 TYR A CA 1
ATOM 736 C C . TYR A 1 97 ? -15.622 -10.448 -11.117 1.00 63.88 97 TYR A C 1
ATOM 738 O O . TYR A 1 97 ? -16.567 -9.749 -10.748 1.00 63.88 97 TYR A O 1
ATOM 746 N N . LEU A 1 98 ? -14.598 -9.981 -11.837 1.00 59.88 98 LEU A N 1
ATOM 747 C CA . LEU A 1 98 ? -14.528 -8.677 -12.506 1.00 59.88 98 LEU A CA 1
ATOM 748 C C . LEU A 1 98 ? -14.788 -8.828 -14.005 1.00 59.88 98 LEU A C 1
ATOM 750 O O . LEU A 1 98 ? -14.292 -9.821 -14.585 1.00 59.88 98 LEU A O 1
#

Sequence (98 aa):
SALTLGELLVKPREKGEAAVRDHETTIRQIATILPFDAASAPRYAAIRADRTIKAPDAIQLACAATAGVDLFITNDDRLSRKHVPDVKFITSLERAYL

Secondary structure (DSSP, 8-state):
-HHHHHHHHHHHHHT-HHHHHHHHHHHHHH-------GGGHHHHHHHHTSTTS-HHHHHHHHHHHHTT-SEEEES-TTGGG---TT--EEEEGGG---

pLDDT: mean 93.33, std 6.46, range [59.88, 98.38]

Nearest PDB structures (foldseek):
  7by2-assembly1_B-2  TM=7.275E-01  e=1.778E-01  Klebsiella pneumoniae
  8wmm-assembly1_G  TM=7.895E-01  e=5.685E-01  Chryseobacterium
  1w8i-assembly1_A-2  TM=6.118E-01  e=2.431E+00  Archaeoglobus fulgidus DSM 4304

Mean predicted aligned error: 3.26 Å

Foldseek 3Di:
DVLVLVVVLPVLVVVPDVSSVVSSVVCVVPDDDQDQDPLLVVQLVVVVVPVVQDSSNSSVLSSCLSVLPAEAEDQPPVCQPDDRPSHNGYYYPVPPPD

Solvent-accessible surface area (backbone atoms only — not comparable to full-atom values): 5594 Å² total; per-residue (Å²): 61,47,65,54,52,55,62,65,38,55,68,30,46,81,72,34,71,66,43,31,50,54,50,52,53,54,50,58,74,78,44,87,72,41,64,83,50,80,84,21,44,66,50,26,54,60,50,49,69,44,75,88,54,50,71,68,60,27,48,45,49,14,28,36,27,64,70,61,37,55,72,47,75,34,89,52,65,73,56,36,74,54,87,51,86,60,37,78,37,45,38,28,54,92,74,53,89,124